Protein AF-A0A6J1P004-F1 (afdb_monomer_lite)

Foldseek 3Di:
DKFQFADPVRHTRPD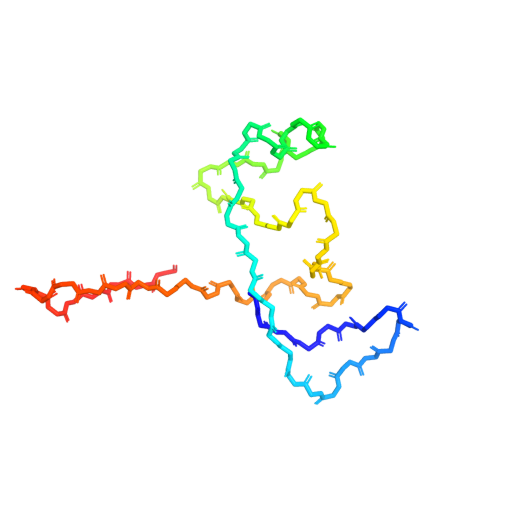IDDFDWAWDDLVVVCVLPVVSVVVDDPPDGDTHDPDDDDDDDGRCPPDDDDDDDDDDDDDPDDDDD

Secondary structure (DSSP, 8-state):
-EE--B-TTSPBPSS-EE----EE-HHHHHHH-GGGGGT-STT--EES-SSSS----TT-TT----------SS-------

pLDDT: mean 85.41, std 11.96, range [50.59, 95.5]

Structure (mmCIF, N/CA/C/O backbone):
data_AF-A0A6J1P004-F1
#
_entry.id   AF-A0A6J1P004-F1
#
loop_
_atom_site.group_PDB
_atom_site.id
_atom_site.type_symbol
_atom_site.label_atom_id
_atom_site.label_alt_id
_atom_site.label_comp_id
_atom_site.label_asym_id
_atom_site.label_entity_id
_atom_site.label_seq_id
_atom_site.pdbx_PDB_ins_code
_atom_site.Cartn_x
_atom_site.Cartn_y
_atom_site.Cartn_z
_atom_site.occupancy
_atom_site.B_iso_or_equiv
_atom_site.auth_seq_id
_atom_site.auth_comp_id
_atom_site.auth_asym_id
_atom_site.auth_atom_id
_atom_site.pdbx_PDB_model_num
ATOM 1 N N . MET A 1 1 ? -2.133 -5.877 -4.397 1.00 87.25 1 MET A N 1
ATOM 2 C CA . MET A 1 1 ? -1.761 -4.761 -5.290 1.00 87.25 1 MET A CA 1
ATOM 3 C C . MET A 1 1 ? -1.436 -5.298 -6.676 1.00 87.25 1 MET A C 1
ATOM 5 O O . MET A 1 1 ? -0.996 -6.442 -6.770 1.00 87.25 1 MET A O 1
ATOM 9 N N . VAL A 1 2 ? -1.686 -4.509 -7.721 1.00 90.88 2 VAL A N 1
ATOM 10 C CA . VAL A 1 2 ? -1.337 -4.822 -9.120 1.00 90.88 2 VAL A CA 1
ATOM 11 C C . VAL A 1 2 ? -0.675 -3.601 -9.757 1.00 90.88 2 VAL A C 1
ATOM 13 O O . VAL A 1 2 ? -1.209 -2.508 -9.593 1.00 90.88 2 VAL A O 1
ATOM 16 N N . GLY A 1 3 ? 0.455 -3.753 -10.452 1.00 89.56 3 GLY A N 1
ATOM 17 C CA . GLY A 1 3 ? 1.223 -2.602 -10.949 1.00 89.56 3 GLY A CA 1
ATOM 18 C C . GLY A 1 3 ? 2.361 -2.945 -11.918 1.00 89.56 3 GLY A C 1
ATOM 19 O O . GLY A 1 3 ? 2.748 -4.105 -12.051 1.00 89.56 3 GLY A O 1
ATOM 20 N N . TRP A 1 4 ? 2.867 -1.912 -12.597 1.00 91.44 4 TRP A N 1
ATOM 21 C CA . TRP A 1 4 ? 4.046 -1.926 -13.481 1.00 91.44 4 TRP A CA 1
ATOM 22 C C . TRP A 1 4 ? 5.149 -1.033 -12.898 1.00 91.44 4 TRP A C 1
ATOM 24 O O . TRP A 1 4 ? 5.698 -0.182 -13.591 1.00 91.44 4 TRP A O 1
ATOM 34 N N . GLY A 1 5 ? 5.384 -1.133 -11.589 1.00 89.75 5 GLY A N 1
ATOM 35 C CA . GLY A 1 5 ? 6.440 -0.378 -10.929 1.00 89.75 5 GLY A CA 1
ATOM 36 C C . GLY A 1 5 ? 7.838 -0.811 -11.376 1.00 89.75 5 GLY A C 1
ATOM 37 O O . GLY A 1 5 ? 8.058 -1.299 -12.484 1.00 89.75 5 GLY A O 1
ATOM 38 N N . TYR A 1 6 ? 8.795 -0.642 -10.480 1.00 93.69 6 TYR A N 1
ATOM 39 C CA . TYR A 1 6 ? 10.172 -1.076 -10.680 1.00 93.69 6 TYR A CA 1
ATOM 40 C C . TYR A 1 6 ? 10.452 -2.342 -9.867 1.00 93.69 6 TYR A C 1
ATOM 42 O O . TYR A 1 6 ? 9.772 -2.598 -8.868 1.00 93.69 6 TYR A O 1
ATOM 50 N N . ASP A 1 7 ? 11.439 -3.124 -10.290 1.00 89.62 7 ASP A N 1
ATOM 51 C CA . ASP A 1 7 ? 11.979 -4.215 -9.478 1.00 89.62 7 ASP A CA 1
ATOM 52 C C . ASP A 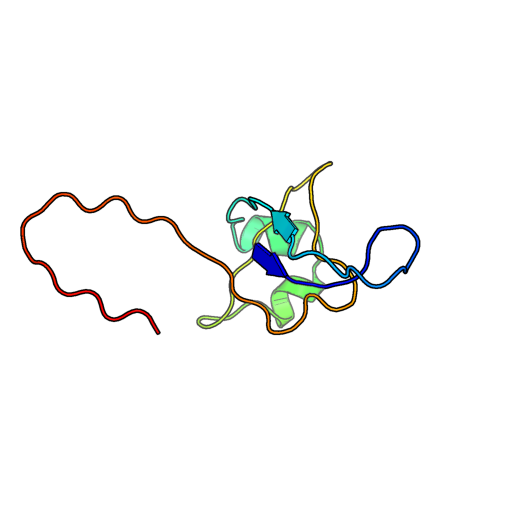1 7 ? 13.064 -3.735 -8.496 1.00 89.62 7 ASP A C 1
ATOM 54 O O . ASP A 1 7 ? 13.317 -2.536 -8.340 1.00 89.62 7 ASP A O 1
ATOM 58 N N . ASP A 1 8 ? 13.674 -4.686 -7.785 1.00 88.56 8 ASP A N 1
ATOM 59 C CA . ASP A 1 8 ? 14.701 -4.419 -6.774 1.00 88.56 8 ASP A CA 1
ATOM 60 C C . ASP A 1 8 ? 16.006 -3.853 -7.372 1.00 88.56 8 ASP A C 1
ATOM 62 O O . ASP A 1 8 ? 16.794 -3.245 -6.643 1.00 88.56 8 ASP A O 1
ATOM 66 N N . ASP A 1 9 ? 16.217 -4.005 -8.685 1.00 92.38 9 ASP A N 1
ATOM 67 C CA . ASP A 1 9 ? 17.381 -3.499 -9.421 1.00 92.38 9 ASP A CA 1
ATOM 68 C C . ASP A 1 9 ? 17.116 -2.106 -10.052 1.00 92.38 9 ASP A C 1
ATOM 70 O O . ASP A 1 9 ? 17.951 -1.576 -10.789 1.00 92.38 9 ASP A O 1
ATOM 74 N N . ASP A 1 10 ? 15.984 -1.469 -9.706 1.00 91.19 10 ASP A N 1
ATOM 75 C CA . ASP A 1 10 ? 15.489 -0.190 -10.251 1.00 91.19 10 ASP A CA 1
ATOM 76 C C . ASP A 1 10 ? 15.244 -0.245 -11.775 1.00 91.19 10 ASP A C 1
ATOM 78 O O . ASP A 1 10 ? 15.327 0.781 -12.464 1.00 91.19 10 ASP A O 1
ATOM 82 N N . GLU A 1 11 ? 14.893 -1.424 -12.308 1.00 93.50 11 GLU A N 1
ATOM 83 C CA . GLU A 1 11 ? 14.475 -1.607 -13.702 1.00 93.50 11 GLU A CA 1
ATOM 84 C C . GLU A 1 11 ? 12.948 -1.519 -13.854 1.00 93.50 11 GLU A C 1
ATOM 86 O O . GLU A 1 11 ? 12.174 -2.011 -13.033 1.00 93.50 11 GLU A O 1
ATOM 91 N N . GLU A 1 12 ? 12.491 -0.851 -14.919 1.00 92.75 12 GLU A N 1
ATOM 92 C CA . GLU A 1 12 ? 11.061 -0.679 -15.191 1.00 92.75 12 GLU A CA 1
ATOM 93 C C . GLU A 1 12 ? 10.428 -1.996 -15.656 1.00 92.75 12 GLU A C 1
ATOM 95 O O . GLU A 1 12 ? 10.861 -2.620 -16.633 1.00 92.75 12 GLU A O 1
ATOM 100 N N . LEU A 1 13 ? 9.346 -2.400 -14.992 1.00 91.50 13 LEU A N 1
ATOM 101 C CA . LEU A 1 13 ? 8.665 -3.647 -15.300 1.00 91.50 13 LEU A CA 1
ATOM 102 C C . LEU A 1 13 ? 7.764 -3.499 -16.528 1.00 91.50 13 LEU A C 1
ATOM 104 O O . LEU A 1 13 ? 6.740 -2.821 -16.522 1.00 91.50 13 LEU A O 1
ATOM 108 N N . THR A 1 14 ? 8.087 -4.243 -17.583 1.00 92.19 14 THR A N 1
ATOM 109 C CA . THR A 1 14 ? 7.282 -4.280 -18.820 1.00 92.19 14 THR A CA 1
ATOM 110 C C . THR A 1 14 ? 6.084 -5.234 -18.740 1.00 92.19 14 THR A C 1
ATOM 112 O O . THR A 1 14 ? 5.183 -5.190 -19.581 1.00 92.19 14 THR A O 1
ATOM 115 N N . ILE A 1 15 ? 6.047 -6.095 -17.720 1.00 92.62 15 ILE A N 1
ATOM 116 C CA . ILE A 1 15 ? 4.986 -7.080 -17.479 1.00 92.62 15 ILE A CA 1
ATOM 117 C C . ILE A 1 15 ? 4.252 -6.708 -16.193 1.00 92.62 15 ILE A C 1
ATOM 119 O O . ILE A 1 15 ? 4.887 -6.441 -15.175 1.00 92.62 15 ILE A O 1
ATOM 123 N N . LEU A 1 16 ? 2.916 -6.744 -16.237 1.00 90.25 16 LEU A N 1
ATOM 124 C CA . LEU A 1 16 ? 2.064 -6.444 -15.087 1.00 90.25 16 LEU A CA 1
ATOM 125 C C . LEU A 1 16 ? 2.335 -7.430 -13.950 1.00 90.25 16 LEU A C 1
ATOM 127 O O . LEU A 1 16 ? 2.215 -8.642 -14.142 1.00 90.25 16 LEU A O 1
ATOM 131 N N . GLN A 1 17 ? 2.623 -6.903 -12.765 1.00 91.38 17 GLN A N 1
ATOM 132 C CA . GLN A 1 17 ? 2.830 -7.699 -11.563 1.00 91.38 17 GLN A CA 1
ATOM 133 C C . GLN A 1 17 ? 1.609 -7.677 -10.650 1.00 91.38 17 GLN A C 1
ATOM 135 O O . GLN A 1 17 ? 0.793 -6.750 -10.662 1.00 91.38 17 GLN A O 1
ATOM 140 N N . GLN A 1 18 ? 1.508 -8.711 -9.817 1.0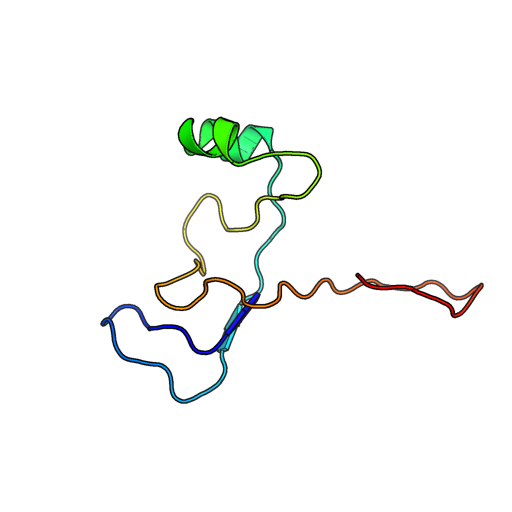0 91.12 18 GLN A N 1
ATOM 141 C CA . GLN A 1 18 ? 0.518 -8.808 -8.755 1.00 91.12 18 GLN A CA 1
ATOM 142 C C . GLN A 1 18 ? 1.171 -9.326 -7.475 1.00 91.12 18 GLN A C 1
ATOM 144 O O . GLN A 1 18 ? 1.795 -10.383 -7.472 1.00 91.12 18 GLN A O 1
ATOM 149 N N . ALA A 1 19 ? 0.921 -8.634 -6.365 1.00 89.38 19 ALA A N 1
ATOM 150 C CA . ALA A 1 19 ? 1.297 -9.086 -5.032 1.00 89.38 19 ALA A CA 1
ATOM 151 C C . ALA A 1 19 ? 0.077 -9.148 -4.108 1.00 89.38 19 ALA A C 1
ATOM 153 O O . ALA A 1 19 ? -0.749 -8.228 -4.056 1.00 89.38 19 ALA A O 1
ATOM 154 N N . ASN A 1 20 ? -0.018 -10.235 -3.346 1.00 90.06 20 ASN A N 1
ATOM 155 C CA . ASN A 1 20 ? -1.002 -10.373 -2.280 1.00 90.06 20 ASN A CA 1
ATOM 156 C C . ASN A 1 20 ? -0.402 -9.793 -1.002 1.00 90.06 20 ASN A C 1
ATOM 158 O O . ASN A 1 20 ? 0.599 -10.307 -0.502 1.00 90.06 20 ASN A O 1
ATOM 162 N N . LEU A 1 21 ? -1.016 -8.729 -0.491 1.00 90.75 21 LEU A N 1
ATOM 163 C CA . LEU A 1 21 ? -0.598 -8.061 0.736 1.00 90.75 21 LEU A CA 1
ATOM 164 C C . LEU A 1 21 ? -1.701 -8.219 1.787 1.00 90.75 21 LEU A C 1
ATOM 166 O O . LEU A 1 21 ? -2.870 -8.001 1.454 1.00 90.75 21 LEU A O 1
ATOM 170 N N . PRO A 1 22 ? -1.370 -8.593 3.032 1.00 91.69 22 PRO A N 1
ATOM 171 C CA . PRO A 1 22 ? -2.350 -8.628 4.105 1.00 91.69 22 PRO A CA 1
ATOM 172 C C . PRO A 1 22 ? -2.698 -7.205 4.554 1.00 91.69 22 PRO A C 1
ATOM 174 O O . PRO A 1 22 ? -1.850 -6.315 4.528 1.00 91.69 22 PRO A O 1
ATOM 177 N N . LEU A 1 23 ? -3.945 -7.002 4.986 1.00 91.62 23 LEU A N 1
ATOM 178 C CA . LEU A 1 23 ? -4.326 -5.791 5.712 1.00 91.62 23 LEU A CA 1
ATOM 179 C C . LEU A 1 23 ? -3.649 -5.793 7.082 1.00 91.62 23 LEU A C 1
ATOM 181 O O . LEU A 1 23 ? -3.592 -6.830 7.748 1.00 91.62 23 LEU A O 1
ATOM 185 N N . VAL A 1 24 ? -3.165 -4.628 7.495 1.00 93.06 24 VAL A N 1
ATOM 186 C CA . VAL A 1 24 ? -2.484 -4.426 8.775 1.00 93.06 24 VAL A CA 1
ATOM 187 C C . VAL A 1 24 ? -3.291 -3.433 9.600 1.00 93.06 24 VAL A C 1
ATOM 189 O O . VAL A 1 24 ? -3.866 -2.493 9.054 1.00 93.06 24 VAL A O 1
ATOM 192 N N . SER A 1 25 ? -3.362 -3.655 10.913 1.00 94.62 25 SER A N 1
ATOM 193 C CA . SER A 1 25 ? -4.060 -2.731 11.804 1.00 94.62 25 SER A CA 1
ATOM 194 C C . SER A 1 25 ? -3.333 -1.383 11.878 1.00 94.62 25 SER A C 1
ATOM 196 O O . SER A 1 25 ? -2.103 -1.327 11.821 1.00 94.62 25 SER A O 1
ATOM 198 N N . ASP A 1 26 ? -4.083 -0.296 12.068 1.00 94.69 26 ASP A N 1
ATOM 199 C CA . ASP A 1 26 ? -3.501 1.045 12.221 1.00 94.69 26 ASP A CA 1
ATOM 200 C C . ASP A 1 26 ? -2.481 1.097 13.365 1.00 94.69 26 ASP A C 1
ATOM 202 O O . ASP A 1 26 ? -1.424 1.712 13.236 1.00 94.69 26 ASP A O 1
ATOM 206 N N . HIS A 1 27 ? -2.768 0.399 14.468 1.00 95.50 27 HIS A N 1
ATOM 207 C CA . HIS A 1 27 ? -1.865 0.281 15.609 1.00 95.50 27 HIS A CA 1
ATOM 208 C C . HIS A 1 27 ? -0.515 -0.319 15.203 1.00 95.50 27 HIS A C 1
ATOM 210 O O . HIS A 1 27 ? 0.527 0.262 15.507 1.00 95.50 27 HIS A O 1
ATOM 216 N N . ASP A 1 28 ? -0.525 -1.448 14.495 1.00 95.50 28 ASP A N 1
ATOM 217 C CA . ASP A 1 28 ? 0.711 -2.142 14.125 1.00 95.50 28 ASP A CA 1
ATOM 218 C C . ASP A 1 28 ? 1.511 -1.341 13.091 1.00 95.50 28 ASP A C 1
ATOM 220 O O . ASP A 1 28 ? 2.741 -1.310 13.155 1.00 95.50 28 ASP A O 1
ATOM 224 N N . CYS A 1 29 ? 0.839 -0.611 12.193 1.00 93.81 29 CYS A N 1
ATOM 225 C CA . CYS A 1 29 ? 1.533 0.309 11.293 1.00 93.81 29 CYS A CA 1
ATOM 226 C C . CYS A 1 29 ? 2.178 1.472 12.052 1.00 93.81 29 CYS A C 1
ATOM 228 O O . CYS A 1 29 ? 3.363 1.733 11.861 1.00 93.81 29 CYS A O 1
ATOM 230 N N . ILE A 1 30 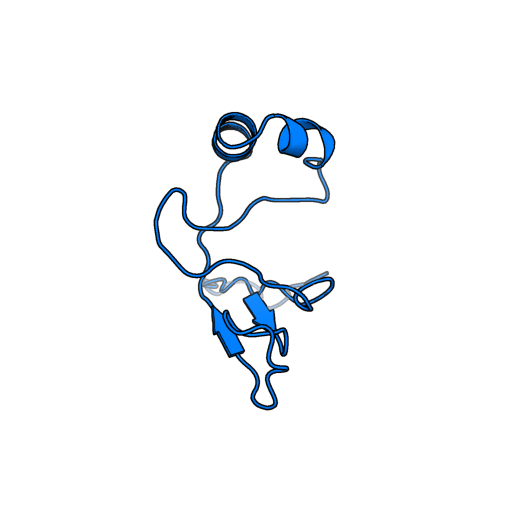? 1.477 2.112 12.989 1.00 95.19 30 ILE A N 1
ATOM 231 C CA . ILE A 1 30 ? 2.069 3.179 13.814 1.00 95.19 30 ILE A CA 1
ATOM 232 C C . ILE A 1 30 ? 3.251 2.659 14.647 1.00 95.19 30 ILE A C 1
ATOM 234 O O . ILE A 1 30 ? 4.246 3.367 14.807 1.00 95.19 30 ILE A O 1
ATOM 238 N N . GLN A 1 31 ? 3.172 1.427 15.162 1.00 95.25 31 GLN A N 1
ATOM 239 C CA . GLN A 1 31 ? 4.293 0.802 15.868 1.00 95.25 31 GLN A CA 1
ATOM 240 C C . GLN A 1 31 ? 5.498 0.547 14.956 1.00 95.25 31 GLN A C 1
ATOM 242 O O . GLN A 1 31 ? 6.636 0.609 15.428 1.00 95.25 31 GLN A O 1
ATOM 247 N N . ARG A 1 32 ? 5.271 0.271 13.665 1.00 91.81 32 ARG A N 1
ATOM 248 C CA . ARG A 1 32 ? 6.343 0.042 12.689 1.00 91.81 32 ARG A CA 1
ATOM 249 C C . ARG A 1 32 ? 7.106 1.318 12.349 1.00 91.81 32 ARG A C 1
ATOM 251 O O . ARG A 1 32 ? 8.335 1.267 12.269 1.00 91.81 32 ARG A O 1
ATOM 258 N N . ASP A 1 33 ? 6.383 2.414 12.133 1.00 92.19 33 ASP A N 1
ATOM 259 C CA . ASP A 1 33 ? 6.941 3.750 11.924 1.00 92.19 33 ASP A CA 1
ATOM 260 C C . ASP A 1 33 ? 5.949 4.828 12.415 1.00 92.19 33 ASP A C 1
ATOM 262 O O . ASP A 1 33 ? 4.845 4.951 11.867 1.00 92.19 33 ASP A O 1
ATOM 266 N N . PRO A 1 34 ? 6.327 5.670 13.400 1.00 92.06 34 PRO A N 1
ATOM 267 C CA . PRO A 1 34 ? 5.485 6.762 13.887 1.00 92.06 34 PRO A CA 1
ATOM 268 C C . PRO A 1 34 ? 5.025 7.749 12.803 1.00 92.06 34 PRO A C 1
ATOM 270 O O . PRO A 1 34 ? 4.014 8.433 12.994 1.00 92.06 34 PRO A O 1
ATOM 273 N N . VAL A 1 35 ? 5.735 7.848 11.670 1.00 94.94 35 VAL A N 1
ATOM 274 C CA . VAL A 1 35 ? 5.328 8.677 10.523 1.00 94.94 35 VAL A CA 1
ATOM 275 C C . VAL A 1 35 ? 3.970 8.239 9.975 1.00 94.94 35 VAL A C 1
ATOM 277 O O . VAL A 1 35 ? 3.174 9.097 9.587 1.00 94.94 35 VAL A O 1
ATOM 280 N N . TYR A 1 36 ? 3.652 6.942 10.007 1.00 93.69 36 TYR A N 1
ATOM 281 C CA . TYR A 1 36 ? 2.374 6.431 9.505 1.00 93.69 36 TYR A CA 1
ATOM 282 C C . TYR A 1 36 ? 1.180 6.955 10.304 1.00 93.69 36 TYR A C 1
ATOM 284 O O . TYR A 1 36 ? 0.119 7.173 9.725 1.00 93.69 36 TYR A O 1
ATOM 292 N N . GLY A 1 37 ? 1.361 7.303 11.582 1.00 93.38 37 GLY A N 1
ATOM 293 C CA . GLY A 1 37 ? 0.314 7.945 12.384 1.00 93.38 37 GLY A CA 1
ATOM 294 C C . GLY A 1 37 ? -0.134 9.315 11.862 1.00 93.38 37 GLY A C 1
ATOM 295 O O . GLY A 1 37 ? -1.197 9.790 12.243 1.00 93.38 37 GLY A O 1
ATOM 296 N N . ARG A 1 38 ? 0.650 9.958 10.983 1.00 95.00 38 ARG A N 1
ATOM 297 C CA . ARG A 1 38 ? 0.265 11.209 10.303 1.00 95.00 38 ARG A CA 1
ATOM 298 C C . ARG A 1 38 ? -0.402 10.982 8.945 1.00 95.00 38 ARG A C 1
ATOM 300 O O . ARG A 1 38 ? -0.989 11.916 8.411 1.00 95.00 38 ARG A O 1
ATOM 307 N N . LEU A 1 39 ? -0.255 9.789 8.370 1.00 94.00 39 LEU A N 1
ATOM 308 C CA . LEU A 1 39 ? -0.776 9.427 7.047 1.00 94.00 39 LEU A CA 1
ATOM 309 C C . LEU A 1 39 ? -2.091 8.642 7.145 1.00 94.00 39 LEU A C 1
ATOM 311 O O . LEU A 1 39 ? -2.920 8.710 6.236 1.00 94.00 39 LEU A O 1
ATOM 315 N N . LEU A 1 40 ? -2.280 7.911 8.245 1.00 94.88 40 LEU A N 1
ATOM 316 C CA . LEU A 1 40 ? -3.502 7.171 8.536 1.00 94.88 40 LEU A CA 1
ATOM 317 C C . LEU A 1 40 ? -4.653 8.120 8.889 1.00 94.88 40 LEU A C 1
ATOM 319 O O . LEU A 1 40 ? -4.504 9.026 9.709 1.00 94.88 40 LEU A O 1
ATOM 323 N N . ASN A 1 41 ? -5.792 7.914 8.233 1.00 93.38 41 ASN A N 1
ATOM 324 C CA . ASN A 1 41 ? -7.064 8.596 8.455 1.00 93.38 41 ASN A CA 1
ATOM 325 C C . ASN A 1 41 ? -8.209 7.722 7.912 1.00 93.38 41 ASN A C 1
ATOM 327 O O . ASN A 1 41 ? -7.974 6.642 7.381 1.00 93.38 41 ASN A O 1
ATOM 331 N N . GLU A 1 42 ? -9.451 8.190 8.006 1.00 92.50 42 GLU A N 1
ATOM 332 C CA . GLU A 1 42 ? -10.649 7.445 7.600 1.00 92.50 42 GLU A CA 1
ATOM 333 C C . GLU A 1 42 ? -10.729 7.092 6.100 1.00 92.50 42 GLU A C 1
ATOM 335 O O . GLU A 1 42 ? -11.574 6.289 5.706 1.00 92.50 42 GLU A O 1
ATOM 340 N N . HIS A 1 43 ? -9.851 7.663 5.270 1.00 91.5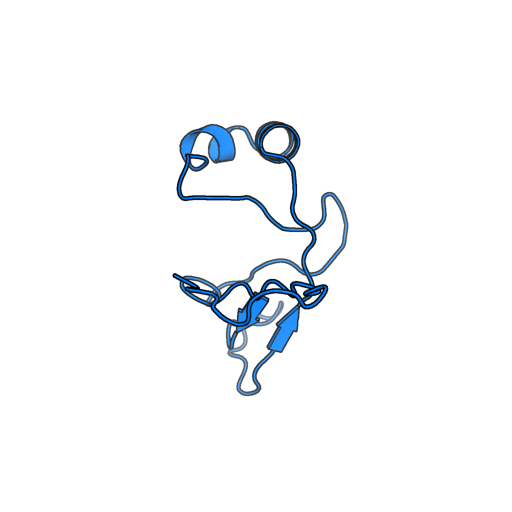6 43 HIS A N 1
ATOM 341 C CA . HIS A 1 43 ? -9.753 7.406 3.831 1.00 91.56 43 HIS A CA 1
ATOM 342 C C . HIS A 1 43 ? -8.489 6.626 3.438 1.00 91.56 43 HIS A C 1
ATOM 344 O O . HIS A 1 43 ? -8.248 6.412 2.248 1.00 91.56 43 HIS A O 1
ATOM 350 N N . THR A 1 44 ? -7.656 6.219 4.398 1.00 93.00 44 THR A N 1
ATOM 351 C CA . THR A 1 44 ? -6.429 5.457 4.142 1.00 93.00 44 THR A CA 1
ATOM 352 C C . THR A 1 44 ? -6.393 4.194 4.995 1.00 93.00 44 THR A C 1
ATOM 354 O O . THR A 1 44 ? -7.063 4.078 6.014 1.00 93.00 44 THR A O 1
ATOM 357 N N . PHE A 1 45 ? -5.632 3.200 4.549 1.00 92.94 45 PHE A N 1
ATOM 358 C CA . PHE A 1 45 ? -5.417 1.963 5.291 1.00 92.94 45 PHE A CA 1
ATOM 359 C C . PHE A 1 45 ? -4.002 1.456 5.034 1.00 92.94 45 PHE A C 1
ATOM 361 O O . PHE A 1 45 ? -3.343 1.865 4.075 1.00 92.94 45 PHE A O 1
ATOM 368 N N . CYS A 1 46 ? -3.542 0.546 5.885 1.00 92.50 46 CYS A N 1
ATOM 369 C CA . CYS A 1 46 ? -2.218 -0.042 5.787 1.00 92.50 46 CYS A CA 1
ATOM 370 C C . CYS A 1 46 ? -2.290 -1.498 5.309 1.00 92.50 46 CYS A C 1
ATOM 372 O O . CYS A 1 46 ? -3.153 -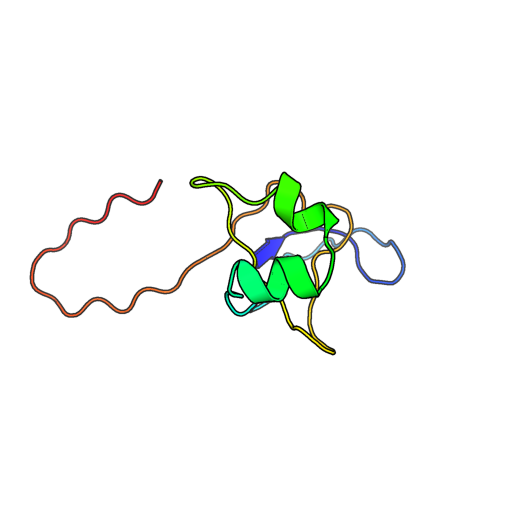2.271 5.736 1.00 92.50 46 CYS A O 1
ATOM 374 N N . ALA A 1 47 ? -1.377 -1.890 4.423 1.00 92.31 47 ALA A N 1
ATOM 375 C CA . ALA A 1 47 ? -1.263 -3.262 3.948 1.00 92.31 47 ALA A CA 1
ATOM 376 C C . ALA A 1 47 ? 0.200 -3.617 3.670 1.00 92.31 47 ALA A C 1
ATOM 378 O O . ALA A 1 47 ? 0.944 -2.803 3.126 1.00 92.31 47 ALA A O 1
ATOM 379 N N . GLY A 1 48 ? 0.601 -4.837 4.015 1.00 91.81 48 GLY A N 1
ATOM 380 C CA . GLY A 1 48 ? 1.977 -5.302 3.857 1.00 91.81 48 GLY A CA 1
ATOM 381 C C . GLY A 1 48 ? 2.389 -6.306 4.925 1.00 91.81 48 GLY A C 1
ATOM 382 O O . GLY A 1 48 ? 1.677 -6.540 5.898 1.00 91.81 48 GLY A O 1
ATOM 383 N N . TYR A 1 49 ? 3.546 -6.928 4.736 1.00 90.56 49 TYR A N 1
ATOM 384 C CA . TYR A 1 49 ? 4.099 -7.869 5.705 1.00 90.56 49 TYR A CA 1
ATOM 385 C C . TYR A 1 49 ? 4.870 -7.110 6.796 1.00 90.56 49 TYR A C 1
ATOM 387 O O . TYR A 1 49 ? 5.607 -6.173 6.508 1.00 90.56 49 TYR A O 1
ATOM 395 N N . LEU A 1 50 ? 4.711 -7.515 8.063 1.00 85.38 50 LEU A N 1
ATOM 396 C CA . LEU A 1 50 ? 5.489 -6.955 9.184 1.00 85.38 50 LEU A CA 1
ATOM 397 C C . LEU A 1 50 ? 6.944 -7.471 9.219 1.00 85.38 50 LEU A C 1
ATOM 399 O O . LEU A 1 50 ? 7.768 -6.929 9.952 1.00 85.38 50 LEU A O 1
ATOM 403 N N . GLY A 1 51 ? 7.247 -8.509 8.435 1.00 83.62 51 GLY A N 1
ATOM 404 C CA . GLY A 1 51 ? 8.583 -9.057 8.198 1.00 83.62 51 GLY A CA 1
ATOM 405 C C . GLY A 1 51 ? 8.848 -9.185 6.697 1.00 83.62 51 GLY A C 1
ATOM 406 O O . GLY A 1 51 ? 8.353 -8.374 5.918 1.00 83.62 51 GLY A O 1
ATOM 407 N N . ASP A 1 52 ? 9.587 -10.215 6.291 1.00 83.44 52 ASP A N 1
ATOM 408 C CA . ASP A 1 52 ? 9.914 -10.437 4.880 1.00 83.44 52 ASP A CA 1
ATOM 409 C C . ASP A 1 52 ? 8.663 -10.762 4.051 1.00 83.44 52 ASP A C 1
ATOM 411 O O . ASP A 1 52 ? 7.804 -11.557 4.446 1.00 83.44 52 ASP A O 1
ATOM 415 N N . GLY A 1 53 ? 8.568 -10.155 2.874 1.00 85.00 53 GLY A N 1
ATOM 416 C CA . GLY A 1 53 ? 7.471 -10.362 1.942 1.00 85.00 53 GLY A CA 1
ATOM 417 C C . GLY A 1 53 ? 7.481 -9.314 0.840 1.00 85.00 53 GLY A C 1
ATOM 418 O O . GLY A 1 53 ? 8.321 -8.421 0.827 1.00 85.00 53 GLY A O 1
ATOM 419 N N . ALA A 1 54 ? 6.532 -9.421 -0.088 1.00 84.69 54 ALA A N 1
ATOM 420 C CA . ALA A 1 54 ? 6.383 -8.422 -1.138 1.00 84.69 54 ALA A CA 1
ATOM 421 C C . ALA A 1 54 ? 6.047 -7.051 -0.529 1.00 84.69 54 ALA A C 1
ATOM 423 O O . ALA A 1 54 ? 5.156 -6.946 0.320 1.00 84.69 54 ALA A O 1
ATOM 424 N N . SER A 1 55 ? 6.725 -6.009 -0.995 1.00 85.31 55 SER A N 1
ATOM 425 C CA . SER A 1 55 ? 6.499 -4.617 -0.607 1.00 85.31 55 SER A CA 1
ATOM 426 C C . SER A 1 55 ? 6.258 -3.751 -1.842 1.00 85.31 55 SER A C 1
ATOM 428 O O . SER A 1 55 ? 6.693 -4.127 -2.928 1.00 85.31 55 SER A O 1
ATOM 430 N N . PRO A 1 56 ? 5.577 -2.601 -1.703 1.00 86.25 56 PRO A N 1
ATOM 431 C CA . PRO A 1 56 ? 5.532 -1.605 -2.766 1.00 86.25 56 PRO A CA 1
ATOM 432 C C . PRO A 1 56 ? 6.940 -1.115 -3.117 1.00 86.25 56 PRO A C 1
ATOM 434 O O . PRO A 1 56 ? 7.745 -0.861 -2.216 1.00 86.25 56 PRO A O 1
ATOM 437 N N . CYS A 1 57 ? 7.195 -0.924 -4.405 1.00 87.06 57 CYS A N 1
ATOM 438 C CA . CYS A 1 57 ? 8.419 -0.331 -4.927 1.00 87.06 57 CYS A CA 1
ATOM 439 C C . CYS A 1 57 ? 8.141 1.050 -5.534 1.00 87.06 57 CYS A C 1
ATOM 441 O O . CYS A 1 57 ? 7.022 1.579 -5.534 1.00 87.06 57 CYS A O 1
ATOM 443 N N . LYS A 1 58 ? 9.193 1.682 -6.054 1.00 86.69 58 LYS A N 1
ATOM 444 C CA . LYS A 1 58 ? 9.055 2.892 -6.867 1.00 86.69 58 LYS A CA 1
ATOM 445 C C . LYS A 1 58 ? 8.094 2.611 -8.028 1.00 86.69 58 LYS A C 1
ATOM 447 O O . LYS A 1 58 ? 8.061 1.513 -8.568 1.00 86.69 58 LYS A O 1
ATOM 452 N N . GLY A 1 59 ? 7.285 3.603 -8.395 1.00 84.44 59 GLY A N 1
ATOM 453 C CA . GLY A 1 59 ? 6.295 3.464 -9.470 1.00 84.44 59 GLY A CA 1
ATOM 454 C C . GLY A 1 59 ? 4.961 2.824 -9.059 1.00 84.44 59 GLY A C 1
ATOM 455 O O . GLY A 1 59 ? 3.993 2.977 -9.794 1.00 84.44 59 GLY A O 1
ATOM 456 N N . ASP A 1 60 ? 4.846 2.236 -7.862 1.00 84.62 60 ASP A N 1
ATOM 457 C CA . ASP A 1 60 ? 3.582 1.658 -7.367 1.00 84.62 60 ASP A CA 1
ATOM 458 C C . ASP A 1 60 ? 2.609 2.698 -6.767 1.00 84.62 60 ASP A C 1
ATOM 460 O O . ASP A 1 60 ? 1.578 2.366 -6.184 1.00 84.62 60 ASP A O 1
ATOM 464 N N . GLY A 1 61 ? 2.905 3.992 -6.898 1.00 82.12 61 GLY A N 1
ATOM 465 C CA . GLY A 1 61 ? 2.010 5.062 -6.461 1.00 82.12 61 GLY A CA 1
ATOM 466 C C . GLY A 1 61 ? 0.776 5.180 -7.362 1.00 82.12 61 GLY A C 1
ATOM 467 O O . GLY A 1 61 ? 0.900 5.272 -8.578 1.00 82.12 61 GLY A O 1
ATOM 468 N N . GLY A 1 62 ? -0.423 5.232 -6.770 1.00 81.19 62 GLY A N 1
ATOM 469 C CA . GLY A 1 62 ? -1.680 5.429 -7.510 1.00 81.19 62 GLY A CA 1
ATOM 470 C C . GLY A 1 62 ? -2.241 4.175 -8.192 1.00 81.19 62 GLY A C 1
ATOM 471 O O . GLY A 1 62 ? -3.221 4.274 -8.931 1.00 81.19 62 GLY A O 1
ATOM 472 N N . ILE A 1 63 ? -1.655 3.002 -7.941 1.00 85.00 63 ILE A N 1
ATOM 473 C CA . ILE A 1 63 ? -2.172 1.716 -8.422 1.00 85.00 63 ILE A CA 1
ATOM 474 C C . ILE A 1 63 ? -3.328 1.199 -7.553 1.00 85.00 63 ILE A C 1
ATOM 476 O O . ILE A 1 63 ? -3.544 1.642 -6.425 1.00 85.00 63 ILE A O 1
ATOM 480 N N . ALA A 1 64 ? -4.065 0.209 -8.060 1.00 86.44 64 ALA A N 1
ATOM 481 C CA . ALA A 1 64 ? -5.216 -0.352 -7.362 1.00 86.44 64 ALA A CA 1
ATOM 482 C C . ALA A 1 64 ? -4.835 -1.437 -6.336 1.00 86.44 64 ALA A C 1
ATOM 484 O O . ALA A 1 64 ? -4.067 -2.372 -6.608 1.00 86.44 64 ALA A O 1
ATOM 485 N N . PHE A 1 65 ? -5.477 -1.378 -5.168 1.00 88.75 65 PHE A N 1
ATOM 486 C CA . PHE A 1 65 ? -5.513 -2.481 -4.214 1.00 88.75 65 PHE A CA 1
ATOM 487 C C . PHE A 1 65 ? -6.802 -3.286 -4.398 1.00 88.75 65 PHE A C 1
ATOM 489 O O . PHE A 1 65 ? -7.896 -2.823 -4.093 1.00 88.75 65 PHE A O 1
ATOM 496 N N . LEU A 1 66 ? -6.676 -4.509 -4.911 1.00 88.12 66 LEU A N 1
ATOM 497 C CA . LEU A 1 66 ? -7.817 -5.390 -5.145 1.00 88.12 66 LEU A CA 1
ATOM 498 C C . LEU A 1 66 ? -8.184 -6.147 -3.866 1.00 88.12 66 LEU A C 1
ATOM 500 O O . LEU A 1 66 ? -7.356 -6.873 -3.312 1.00 88.12 66 LEU A O 1
ATOM 504 N N . VAL A 1 67 ? -9.442 -6.032 -3.442 1.00 84.19 67 VAL A N 1
ATOM 505 C CA . VAL A 1 67 ? -10.003 -6.810 -2.331 1.00 84.19 67 VAL A CA 1
ATOM 506 C C . VAL A 1 67 ? -10.922 -7.889 -2.889 1.00 84.19 67 VAL A C 1
ATOM 508 O O . VAL A 1 67 ? -11.894 -7.604 -3.588 1.00 84.19 67 VAL A O 1
ATOM 511 N N . ARG A 1 68 ? -10.632 -9.152 -2.566 1.00 79.12 68 ARG A N 1
ATOM 512 C CA . ARG A 1 68 ? -11.499 -10.274 -2.934 1.00 79.12 68 ARG A CA 1
ATOM 513 C C . ARG A 1 68 ? -12.567 -10.470 -1.863 1.00 79.12 68 ARG A C 1
ATOM 515 O O . ARG A 1 68 ? -12.270 -10.952 -0.774 1.00 79.12 68 ARG A O 1
ATOM 522 N N . VAL A 1 69 ? -13.812 -10.141 -2.194 1.00 74.19 69 VAL A N 1
ATOM 523 C CA . VAL A 1 69 ? -14.970 -10.353 -1.314 1.00 74.19 69 VAL A CA 1
ATOM 524 C C . VAL A 1 69 ? -15.674 -11.656 -1.695 1.00 74.19 69 VAL A C 1
ATOM 526 O O . VAL A 1 69 ? -15.980 -11.883 -2.865 1.00 74.19 69 VAL A O 1
ATOM 529 N N . TYR A 1 70 ? -15.946 -12.515 -0.712 1.00 73.38 70 TYR A N 1
ATOM 530 C CA . TYR A 1 70 ? -16.818 -13.677 -0.894 1.00 73.38 70 TYR A CA 1
ATOM 531 C C . TYR A 1 70 ? -18.257 -13.267 -0.589 1.00 73.38 70 TYR A C 1
ATOM 533 O O . TYR A 1 70 ? -18.583 -12.929 0.547 1.00 73.38 70 TYR A O 1
ATOM 541 N N . LEU A 1 71 ? -19.119 -13.281 -1.603 1.00 66.94 71 LEU A N 1
ATOM 542 C CA . LEU A 1 71 ? -20.526 -12.928 -1.446 1.00 66.94 71 LEU A CA 1
ATOM 543 C C . LEU A 1 71 ? -21.352 -14.189 -1.210 1.00 66.94 71 LEU A C 1
ATOM 545 O O . LEU A 1 71 ? -21.489 -15.027 -2.102 1.00 66.94 71 LEU A O 1
ATOM 549 N N . CYS A 1 72 ? -21.946 -14.300 -0.025 1.00 65.25 72 CYS A N 1
ATOM 550 C CA . CYS A 1 72 ? -23.068 -15.204 0.192 1.00 65.25 72 CYS A CA 1
ATOM 551 C C . CYS A 1 72 ? -24.324 -14.525 -0.374 1.00 65.25 72 CYS A C 1
ATOM 553 O O . CYS A 1 72 ? -24.717 -13.451 0.075 1.00 65.25 72 CYS A O 1
ATOM 555 N N . SER A 1 73 ? -24.900 -15.116 -1.419 1.00 55.25 73 SER A N 1
ATOM 556 C CA . SER A 1 73 ? -26.011 -14.559 -2.198 1.00 55.25 73 SER A CA 1
ATOM 557 C C . SER A 1 73 ? -27.228 -14.219 -1.332 1.00 55.25 73 SER A C 1
ATOM 559 O O . SER A 1 73 ? -27.774 -15.133 -0.731 1.00 55.25 73 SER A O 1
ATOM 561 N N . TYR A 1 74 ? -27.660 -12.946 -1.332 1.00 53.47 74 TYR A N 1
ATOM 562 C CA . TYR A 1 74 ? -29.077 -12.551 -1.189 1.00 53.47 74 TYR A CA 1
ATOM 563 C C . TYR A 1 74 ? -29.453 -11.218 -1.868 1.00 53.47 74 TYR A C 1
ATOM 565 O O . TYR A 1 74 ? -30.642 -10.980 -2.021 1.00 53.47 74 TYR A O 1
ATOM 573 N N . ASN A 1 75 ? -28.515 -10.369 -2.322 1.00 55.47 75 ASN A N 1
ATOM 574 C CA . ASN A 1 75 ? -28.812 -9.194 -3.164 1.00 55.47 75 ASN A CA 1
ATOM 575 C C . ASN A 1 75 ? -27.572 -8.767 -3.977 1.00 55.47 75 ASN A C 1
ATOM 577 O O . ASN A 1 75 ? -26.508 -8.523 -3.416 1.00 55.47 75 ASN A O 1
ATOM 581 N N . ASN A 1 76 ? -27.711 -8.695 -5.304 1.00 59.00 76 ASN A N 1
ATOM 582 C CA . ASN A 1 76 ? -26.613 -8.635 -6.283 1.00 59.00 76 ASN A CA 1
ATOM 583 C C . ASN A 1 76 ? -26.186 -7.206 -6.681 1.00 59.00 76 ASN A C 1
ATOM 585 O O . ASN A 1 76 ? -25.977 -6.948 -7.866 1.00 59.00 76 ASN A O 1
ATOM 589 N N . ILE A 1 77 ? -26.087 -6.255 -5.747 1.00 61.66 77 ILE A N 1
ATOM 590 C CA . ILE A 1 77 ? -25.622 -4.896 -6.079 1.00 61.66 77 ILE A CA 1
ATOM 591 C C . ILE A 1 77 ? -24.507 -4.490 -5.124 1.00 61.66 77 ILE A C 1
ATOM 593 O O . ILE A 1 77 ? -24.702 -4.444 -3.913 1.00 61.66 77 ILE A O 1
ATOM 597 N N . ILE A 1 78 ? -23.343 -4.187 -5.695 1.00 61.62 78 ILE A N 1
ATOM 598 C CA . ILE A 1 78 ? -22.177 -3.662 -4.987 1.00 61.62 78 ILE A CA 1
ATOM 599 C C . ILE A 1 78 ? -21.740 -2.408 -5.730 1.00 61.62 78 ILE A C 1
ATOM 601 O O . ILE A 1 78 ? -21.484 -2.460 -6.931 1.00 61.62 78 ILE A O 1
ATOM 605 N N . ILE A 1 79 ? -21.663 -1.290 -5.014 1.00 52.19 79 ILE A N 1
ATOM 606 C CA . ILE A 1 79 ? -20.956 -0.097 -5.474 1.00 52.19 79 ILE A CA 1
ATOM 607 C C . ILE A 1 79 ? -19.545 -0.213 -4.902 1.00 52.19 79 ILE A C 1
ATOM 609 O O . ILE A 1 79 ? -19.377 -0.196 -3.685 1.00 52.19 79 ILE A O 1
ATOM 613 N N . LEU A 1 80 ? -18.554 -0.396 -5.772 1.00 54.12 80 LEU A N 1
ATOM 614 C CA . LEU A 1 80 ? -17.141 -0.261 -5.424 1.00 54.12 80 LEU A CA 1
ATOM 615 C C . LEU A 1 80 ? -16.725 1.155 -5.836 1.00 54.12 80 LEU A C 1
ATOM 617 O O . LEU A 1 80 ? -16.886 1.507 -7.006 1.00 54.12 80 LEU A O 1
ATOM 621 N N . ALA A 1 81 ? -16.271 1.953 -4.873 1.00 50.59 81 ALA A N 1
ATOM 622 C CA . ALA A 1 81 ? -15.639 3.251 -5.088 1.00 50.59 81 ALA A CA 1
ATOM 623 C C . ALA A 1 81 ? -14.156 3.130 -4.737 1.00 50.59 81 ALA A C 1
ATOM 625 O O . ALA A 1 81 ? -13.865 2.427 -3.741 1.00 50.59 81 ALA A O 1
#

Radius of gyration: 15.32 Å; chains: 1; bounding box: 46×26×35 Å

Sequence (81 aa):
MVGWGYDDDDEELTILQQANLPLVSDHDCIQRDPVYGRLLNEHTFCAGYLGDGASPCKGDGGIAFLVRVYLCSYNNIIILA